Protein AF-A0A7S2QAN6-F1 (afdb_monomer_lite)

Organism: NCBI:txid1333877

pLDDT: mean 76.42, std 1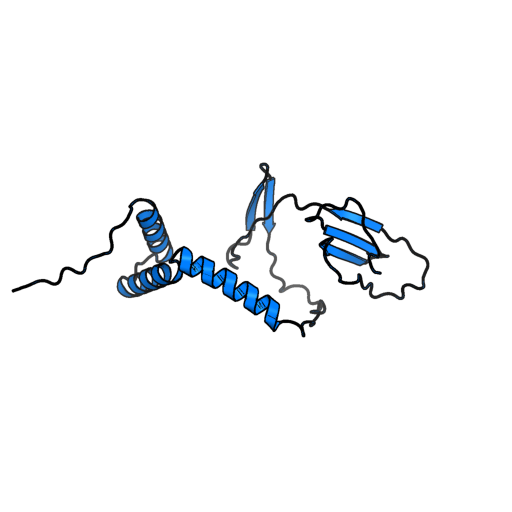9.16, range [32.78, 95.12]

Secondary structure (DSSP, 8-state):
------SS--TT-EEEEEETTEEEEEETT-------SS-TTS---EEEEEE-----------TT--EEEEEETTTEEEEEE---TTS-----------S--HHHHHHHHHHHHHHHHHTTHHHHHHHHHHHHHHH--SSHHHHHHHHHHHHHTS------------

Foldseek 3Di:
DFDPDDDPADQQKWKWKDWDPDIDIDGPPDRDDDDDPDDPPDDTDIDIDIGHDQFDFDDDDDPVDQKDWTDTPPRDIDIDGDDPPPPDDDDDDPPDDDPPPPPVVVVVVVVVVCVCVVVVVVVLVVVLVVVCVVVVDPDSVVVSVVVVVVPVPDDDDDPDDDDDDD

Structure (mmCIF, N/CA/C/O backbone):
data_AF-A0A7S2QAN6-F1
#
_entry.id   AF-A0A7S2QAN6-F1
#
loop_
_atom_site.group_PDB
_atom_site.id
_atom_site.type_symbol
_atom_site.label_atom_id
_atom_site.label_alt_id
_atom_site.label_comp_id
_atom_site.label_asym_id
_atom_site.label_entity_id
_atom_site.label_seq_id
_atom_site.pdbx_PDB_ins_code
_atom_site.Cartn_x
_atom_site.Cartn_y
_atom_site.Cartn_z
_atom_site.occupancy
_atom_site.B_iso_or_equiv
_atom_site.auth_seq_id
_atom_site.auth_comp_id
_atom_site.auth_asym_id
_atom_site.auth_atom_id
_atom_site.pdbx_PDB_model_num
ATOM 1 N N . VAL A 1 1 ? 17.108 3.831 -22.037 1.00 85.69 1 VAL A N 1
ATOM 2 C CA . VAL A 1 1 ? 16.748 2.484 -22.549 1.00 85.69 1 VAL A CA 1
ATOM 3 C C . VAL A 1 1 ? 15.232 2.339 -22.541 1.00 85.69 1 VAL A C 1
ATOM 5 O O . VAL A 1 1 ? 14.619 2.693 -21.542 1.00 85.69 1 VAL A O 1
ATOM 8 N N . SER A 1 2 ? 14.624 1.855 -23.626 1.00 88.31 2 SER A N 1
ATOM 9 C CA . SER A 1 2 ? 13.165 1.682 -23.750 1.00 88.31 2 SER A CA 1
ATOM 10 C C . SER A 1 2 ? 12.836 0.263 -24.209 1.00 88.31 2 SER A C 1
ATOM 12 O O . SER A 1 2 ? 13.603 -0.322 -24.971 1.00 88.31 2 SER A O 1
ATOM 14 N N . ILE A 1 3 ? 11.700 -0.283 -23.768 1.00 87.06 3 ILE A N 1
ATOM 15 C CA . ILE A 1 3 ? 11.196 -1.575 -24.251 1.00 87.06 3 ILE A CA 1
ATOM 16 C C . ILE A 1 3 ? 10.426 -1.309 -25.544 1.00 87.06 3 ILE A C 1
ATOM 18 O O . ILE A 1 3 ? 9.412 -0.620 -25.526 1.00 87.06 3 ILE A O 1
ATOM 22 N N . LEU A 1 4 ? 10.929 -1.825 -26.666 1.00 88.31 4 LEU A N 1
ATOM 23 C CA . LEU A 1 4 ? 10.304 -1.633 -27.982 1.00 88.31 4 LEU A CA 1
ATOM 24 C C . LEU A 1 4 ? 9.239 -2.693 -28.293 1.00 88.31 4 LEU A C 1
ATOM 26 O O . LEU A 1 4 ? 8.375 -2.475 -29.134 1.00 88.31 4 LEU A O 1
ATOM 30 N N . GLY A 1 5 ? 9.288 -3.834 -27.609 1.00 86.25 5 GLY A N 1
ATOM 31 C CA . GLY A 1 5 ? 8.321 -4.910 -27.754 1.00 86.25 5 GLY A CA 1
ATOM 32 C C . GLY A 1 5 ? 8.517 -5.975 -26.685 1.00 86.25 5 GLY A C 1
ATOM 33 O O . GLY A 1 5 ? 9.625 -6.180 -26.189 1.00 86.25 5 GLY A O 1
ATOM 34 N N . ALA A 1 6 ? 7.430 -6.648 -26.330 1.00 86.50 6 ALA A N 1
ATOM 35 C CA . ALA A 1 6 ? 7.429 -7.754 -25.390 1.00 86.50 6 ALA A CA 1
ATOM 36 C C . ALA A 1 6 ? 6.395 -8.791 -25.829 1.00 86.50 6 ALA A C 1
ATOM 38 O O . ALA A 1 6 ? 5.280 -8.444 -26.213 1.00 86.50 6 ALA A O 1
ATOM 39 N N . LYS A 1 7 ? 6.760 -10.071 -25.764 1.00 91.38 7 LYS A N 1
ATOM 40 C CA . LYS A 1 7 ? 5.868 -11.191 -26.068 1.00 91.38 7 LYS A CA 1
ATOM 41 C C . LYS A 1 7 ? 5.882 -12.153 -24.888 1.00 91.38 7 LYS A C 1
ATOM 43 O O . LYS A 1 7 ? 6.952 -12.573 -24.465 1.00 91.38 7 LYS A O 1
ATOM 48 N N . GLY A 1 8 ? 4.701 -12.492 -24.371 1.00 88.12 8 GLY A N 1
ATOM 49 C CA . GLY A 1 8 ? 4.553 -13.449 -23.269 1.00 88.12 8 GLY A CA 1
ATOM 50 C C . GLY A 1 8 ? 4.921 -12.919 -21.878 1.00 88.12 8 GLY A C 1
ATOM 51 O O . GLY A 1 8 ? 5.043 -13.721 -20.958 1.00 88.12 8 GLY A O 1
ATOM 52 N N . LEU A 1 9 ? 5.094 -11.601 -21.698 1.00 85.56 9 LEU A N 1
ATOM 53 C CA . LEU A 1 9 ? 5.240 -11.028 -20.356 1.00 85.56 9 LEU A CA 1
ATOM 54 C C . LEU A 1 9 ? 3.901 -11.087 -19.603 1.00 85.56 9 LEU A C 1
ATOM 56 O O . LEU A 1 9 ? 2.886 -10.672 -20.169 1.00 85.56 9 LEU A O 1
ATOM 60 N N . PRO A 1 10 ? 3.884 -11.529 -18.333 1.00 86.88 10 PRO A N 1
ATOM 61 C CA . PRO A 1 10 ? 2.695 -11.424 -17.494 1.00 86.88 10 PRO A CA 1
ATOM 62 C C . PRO A 1 10 ? 2.258 -9.962 -17.335 1.00 86.88 10 PRO A C 1
ATOM 64 O O . PRO A 1 10 ? 3.098 -9.069 -17.162 1.00 86.88 10 PRO A O 1
ATOM 67 N N . SER A 1 11 ? 0.948 -9.711 -17.368 1.00 79.19 11 SER A N 1
ATOM 68 C CA . SER A 1 11 ? 0.362 -8.361 -17.321 1.00 79.19 11 SER A CA 1
ATOM 69 C C . SER A 1 11 ? 0.594 -7.619 -15.999 1.00 79.19 11 SER A C 1
ATOM 71 O O . SER A 1 11 ? 0.488 -6.398 -15.954 1.00 79.19 11 SER A O 1
ATOM 73 N N . ASP A 1 12 ? 0.909 -8.340 -14.926 1.00 84.94 12 ASP A N 1
ATOM 74 C CA . ASP A 1 12 ? 1.173 -7.827 -13.578 1.00 84.94 12 ASP A CA 1
ATOM 75 C C . ASP A 1 12 ? 2.656 -7.927 -13.172 1.00 84.94 12 ASP A C 1
ATOM 77 O O . ASP A 1 12 ? 3.011 -7.705 -12.011 1.00 84.94 12 ASP A O 1
ATOM 81 N N . SER A 1 13 ? 3.535 -8.244 -14.127 1.00 90.44 13 SER A N 1
ATOM 82 C CA . SER A 1 13 ? 4.969 -8.352 -13.872 1.00 90.44 13 SER A CA 1
ATOM 83 C C . SER A 1 13 ? 5.653 -6.988 -13.748 1.00 90.44 13 SER A C 1
ATOM 85 O O . SER A 1 13 ? 5.215 -5.962 -14.275 1.00 90.44 13 SER A O 1
ATOM 87 N N . TYR A 1 14 ? 6.786 -6.986 -13.059 1.00 93.62 14 TYR A N 1
ATOM 88 C CA . TYR A 1 14 ? 7.734 -5.888 -13.029 1.00 93.62 14 TYR A CA 1
ATOM 89 C C . TYR A 1 14 ? 8.948 -6.248 -13.881 1.00 93.62 14 TYR A C 1
ATOM 91 O O . TYR A 1 14 ? 9.425 -7.378 -13.862 1.00 93.62 14 TYR A O 1
ATOM 99 N N . VAL A 1 15 ? 9.480 -5.273 -14.604 1.00 93.62 15 VAL A N 1
ATOM 100 C CA . VAL A 1 15 ? 10.754 -5.383 -15.304 1.00 93.62 15 VAL A CA 1
ATOM 101 C C . VAL A 1 15 ? 11.804 -4.641 -14.487 1.00 93.62 15 VAL A C 1
ATOM 103 O O . VAL A 1 15 ? 11.673 -3.446 -14.216 1.00 93.62 15 VAL A O 1
ATOM 106 N N . SER A 1 16 ? 12.843 -5.366 -14.091 1.00 95.12 16 SER A N 1
ATOM 107 C CA . SER A 1 16 ? 14.040 -4.842 -13.440 1.00 95.12 16 SER A CA 1
ATOM 108 C C . SER A 1 16 ? 15.155 -4.793 -14.478 1.00 95.12 16 SER A C 1
ATOM 110 O O . SER A 1 16 ? 15.640 -5.835 -14.916 1.00 95.12 16 SER A O 1
ATOM 112 N N . LEU A 1 17 ? 15.548 -3.588 -14.896 1.00 94.00 17 LEU A N 1
ATOM 113 C CA . LEU A 1 17 ? 16.736 -3.389 -15.723 1.00 94.00 17 LEU A CA 1
ATOM 114 C C . LEU A 1 17 ? 17.878 -2.859 -14.866 1.00 94.00 17 LEU A C 1
ATOM 116 O O . LEU A 1 17 ? 17.716 -1.870 -14.150 1.00 94.00 17 LEU A O 1
ATOM 120 N N . ALA A 1 18 ? 19.041 -3.491 -14.982 1.00 92.19 18 ALA A N 1
ATOM 121 C CA . ALA A 1 18 ? 20.276 -3.023 -14.380 1.00 92.19 18 ALA A CA 1
ATOM 122 C C . ALA A 1 18 ? 21.334 -2.754 -15.453 1.00 92.19 18 ALA A C 1
ATOM 124 O O . ALA A 1 18 ? 21.568 -3.591 -16.326 1.00 92.19 18 ALA A O 1
ATOM 125 N N . ALA A 1 19 ? 21.970 -1.592 -15.360 1.00 88.81 19 ALA A N 1
ATOM 126 C CA . ALA A 1 19 ? 23.121 -1.199 -16.159 1.00 88.81 19 ALA A CA 1
ATOM 127 C C . ALA A 1 19 ? 24.173 -0.621 -15.206 1.00 88.81 19 ALA A C 1
ATOM 129 O O . ALA A 1 19 ? 23.863 0.267 -14.407 1.00 88.81 19 ALA A O 1
ATOM 130 N N . HIS A 1 20 ? 25.406 -1.125 -15.275 1.00 83.25 20 HIS A N 1
ATOM 131 C CA . HIS A 1 20 ? 26.474 -0.776 -14.328 1.00 83.25 20 HIS A CA 1
ATOM 132 C C . HIS A 1 20 ? 26.039 -1.011 -12.862 1.00 83.25 20 HIS A C 1
ATOM 134 O O . HIS A 1 20 ? 25.613 -2.111 -12.515 1.00 83.25 20 HIS A O 1
ATOM 140 N N . SER A 1 21 ? 26.134 0.009 -12.002 1.00 81.75 21 SER A N 1
ATOM 141 C CA . SER A 1 21 ? 25.723 -0.025 -10.591 1.00 81.75 21 SER A CA 1
ATOM 142 C C . SER A 1 21 ? 24.260 0.369 -10.357 1.00 81.75 21 SER A C 1
ATOM 144 O O . SER A 1 21 ? 23.789 0.340 -9.221 1.00 81.75 21 SER A O 1
ATOM 146 N N . GLN A 1 22 ? 23.524 0.743 -11.408 1.00 87.81 22 GLN A N 1
ATOM 147 C CA . GLN A 1 22 ? 22.162 1.253 -11.291 1.00 87.81 22 GLN A CA 1
ATOM 148 C C . GLN A 1 22 ? 21.137 0.187 -11.677 1.00 87.81 22 GLN A C 1
ATOM 150 O O . GLN A 1 22 ? 21.238 -0.446 -12.727 1.00 87.81 22 GLN A O 1
ATOM 155 N N . ARG A 1 23 ? 20.106 0.025 -10.840 1.00 91.62 23 ARG A N 1
ATOM 156 C CA . ARG A 1 23 ? 18.945 -0.836 -11.091 1.00 91.62 23 ARG A CA 1
ATOM 157 C C . ARG A 1 23 ? 17.671 -0.004 -11.044 1.00 91.62 23 ARG A C 1
ATOM 159 O O . ARG A 1 23 ? 17.442 0.732 -10.092 1.00 91.62 23 ARG A O 1
ATOM 166 N N . ILE A 1 24 ? 16.823 -0.171 -12.050 1.00 93.12 24 ILE A N 1
ATOM 167 C CA . ILE A 1 24 ? 15.526 0.492 -12.157 1.00 93.12 24 ILE A CA 1
ATOM 168 C C . ILE A 1 24 ? 14.458 -0.586 -12.326 1.00 93.12 24 ILE A C 1
ATOM 170 O O . ILE A 1 24 ? 14.527 -1.393 -13.253 1.00 93.12 24 ILE A O 1
ATOM 174 N N . ILE A 1 25 ? 13.456 -0.577 -11.445 1.00 94.19 25 ILE A N 1
ATOM 175 C CA . ILE A 1 25 ? 12.319 -1.504 -11.480 1.00 94.19 25 ILE A CA 1
ATOM 176 C C . ILE A 1 25 ? 11.055 -0.729 -11.854 1.00 94.19 25 ILE A C 1
ATOM 178 O O . ILE A 1 25 ? 10.754 0.312 -11.266 1.00 94.19 25 ILE A O 1
ATOM 182 N N . ARG A 1 26 ? 10.302 -1.222 -12.840 1.00 91.38 26 ARG A N 1
ATOM 183 C CA . ARG A 1 26 ? 9.014 -0.651 -13.269 1.00 91.38 26 ARG A CA 1
ATOM 184 C C . ARG A 1 26 ? 8.014 -1.758 -13.559 1.00 91.38 26 ARG A C 1
ATOM 186 O O . ARG A 1 26 ? 8.412 -2.887 -13.797 1.00 91.38 26 ARG A O 1
ATOM 193 N N . ARG A 1 27 ? 6.720 -1.437 -13.577 1.00 90.62 27 ARG A N 1
ATOM 194 C CA . ARG A 1 27 ? 5.719 -2.362 -14.125 1.00 90.62 27 ARG A CA 1
ATOM 195 C C . ARG A 1 27 ? 5.970 -2.596 -15.616 1.00 90.62 27 ARG A C 1
ATOM 197 O O . ARG A 1 27 ? 6.412 -1.676 -16.307 1.00 90.62 27 ARG A O 1
ATOM 204 N N . SER A 1 28 ? 5.682 -3.802 -16.096 1.00 86.19 28 SER A N 1
ATOM 205 C CA . SER A 1 28 ? 5.849 -4.197 -17.501 1.00 86.19 28 SER A CA 1
ATOM 206 C C . SER A 1 28 ? 4.979 -3.382 -18.463 1.00 86.19 28 SER A C 1
ATOM 208 O O . SER A 1 28 ? 5.391 -3.123 -19.588 1.00 86.19 28 SER A O 1
ATOM 210 N N . ASP A 1 29 ? 3.828 -2.899 -17.993 1.00 85.00 29 ASP A N 1
ATOM 211 C CA . ASP A 1 29 ? 2.911 -2.006 -18.712 1.00 85.00 29 ASP A CA 1
ATOM 212 C C . ASP A 1 29 ? 3.315 -0.518 -18.656 1.00 85.00 29 ASP A C 1
ATOM 214 O O . ASP A 1 29 ? 2.589 0.366 -19.121 1.00 85.00 29 ASP A O 1
ATOM 218 N N . SER A 1 30 ? 4.481 -0.202 -18.083 1.00 82.25 30 SER A N 1
ATOM 219 C CA . SER A 1 30 ? 4.972 1.168 -18.025 1.00 82.25 30 SER A CA 1
ATOM 220 C C . SER A 1 30 ? 5.579 1.590 -19.363 1.00 82.25 30 SER A C 1
ATOM 222 O O . SER A 1 30 ? 6.678 1.178 -19.713 1.00 82.25 30 SER A O 1
ATOM 224 N N . ASN A 1 31 ? 4.945 2.545 -20.046 1.00 82.50 31 ASN A N 1
ATOM 225 C CA . ASN A 1 31 ? 5.525 3.214 -21.224 1.00 82.50 31 ASN A CA 1
ATOM 226 C C . ASN A 1 31 ? 6.670 4.195 -20.878 1.00 82.50 31 ASN A C 1
ATOM 228 O O . ASN A 1 31 ? 6.997 5.079 -21.669 1.00 82.50 31 ASN A O 1
ATOM 232 N N . LYS A 1 32 ? 7.254 4.112 -19.675 1.00 87.25 32 LYS A N 1
ATOM 233 C CA . LYS A 1 32 ? 8.310 5.030 -19.233 1.00 87.25 32 LYS A CA 1
ATOM 234 C C . LYS A 1 32 ? 9.693 4.473 -19.585 1.00 87.25 32 LYS A C 1
ATOM 236 O O . LYS A 1 32 ? 9.970 3.322 -19.247 1.00 87.25 32 LYS A O 1
ATOM 241 N N . PRO A 1 33 ? 10.599 5.289 -20.153 1.00 87.50 33 PRO A N 1
ATOM 242 C CA . PRO A 1 33 ? 11.974 4.865 -20.363 1.00 87.50 33 PRO A CA 1
ATOM 243 C C . PRO A 1 33 ? 12.711 4.598 -19.040 1.00 87.50 33 PRO A C 1
ATOM 245 O O . PRO A 1 33 ? 12.409 5.156 -17.974 1.00 87.50 33 PRO A O 1
ATOM 248 N N . PHE A 1 34 ? 13.732 3.756 -19.134 1.00 89.50 34 PHE A N 1
ATOM 249 C CA . PHE A 1 34 ? 14.744 3.517 -18.115 1.00 89.50 34 PHE A CA 1
ATOM 250 C C . PHE A 1 34 ? 15.901 4.489 -18.367 1.00 89.50 34 PHE A C 1
ATOM 252 O O . PHE A 1 34 ? 16.616 4.362 -19.368 1.00 89.50 34 PHE A O 1
ATOM 259 N N . HIS A 1 35 ? 16.043 5.487 -17.497 1.00 89.06 35 HIS A N 1
ATOM 260 C CA . HIS A 1 35 ? 17.092 6.503 -17.577 1.00 89.06 35 HIS A CA 1
ATOM 261 C C . HIS A 1 35 ? 18.197 6.138 -16.593 1.00 89.06 35 HIS A C 1
ATOM 263 O O . HIS A 1 35 ? 17.981 6.196 -15.388 1.00 89.06 35 HIS A O 1
ATOM 269 N N . PHE A 1 36 ? 19.350 5.737 -17.116 1.00 85.12 36 PHE A N 1
ATOM 270 C CA . PHE A 1 36 ? 20.555 5.525 -16.325 1.00 85.12 36 PHE A CA 1
ATOM 271 C C . PHE A 1 36 ? 21.373 6.818 -16.387 1.00 85.12 36 PHE A C 1
ATOM 273 O O . PHE A 1 36 ? 21.477 7.413 -17.457 1.00 85.12 36 PHE A O 1
ATOM 280 N N . GLY A 1 37 ? 21.883 7.287 -15.248 1.00 74.00 37 GLY A N 1
ATOM 281 C CA . GLY A 1 37 ? 22.530 8.603 -15.120 1.00 74.00 37 GLY A CA 1
ATOM 282 C C . GLY A 1 37 ? 23.897 8.720 -15.809 1.00 74.00 37 GLY A C 1
ATOM 283 O O . GLY A 1 37 ? 24.485 9.795 -15.822 1.00 74.00 37 GLY A O 1
ATOM 284 N N . SER A 1 38 ? 24.414 7.625 -16.368 1.00 62.50 38 SER A N 1
ATOM 285 C CA . SER A 1 38 ? 25.673 7.557 -17.121 1.00 62.50 38 SER A CA 1
ATOM 286 C C . SER A 1 38 ? 25.400 7.561 -18.628 1.00 62.50 38 SER A C 1
ATOM 288 O O . SER A 1 38 ? 24.374 7.049 -19.085 1.00 62.50 38 SER A O 1
ATOM 290 N N . SER A 1 39 ? 26.324 8.113 -19.420 1.00 57.19 39 SER A N 1
ATOM 291 C CA . SER A 1 39 ? 26.225 8.093 -20.880 1.00 57.19 39 SER A CA 1
ATOM 292 C C . SER A 1 39 ? 26.144 6.644 -21.378 1.00 57.19 39 SER A C 1
ATOM 294 O O . SER A 1 39 ? 26.998 5.809 -21.101 1.00 57.19 39 SER A O 1
ATOM 296 N N . VAL A 1 40 ? 25.105 6.330 -22.153 1.00 58.16 40 VAL A N 1
ATOM 297 C CA . VAL A 1 40 ? 24.841 4.992 -22.731 1.00 58.16 40 VAL A CA 1
ATOM 298 C C . VAL A 1 40 ? 25.870 4.623 -23.826 1.00 58.16 40 VAL A C 1
ATOM 300 O O . VAL A 1 40 ? 25.661 3.707 -24.612 1.00 58.16 40 VAL A O 1
ATOM 303 N N . HIS A 1 41 ? 26.973 5.368 -23.918 1.00 61.66 41 HIS A N 1
ATOM 304 C CA . HIS A 1 41 ? 27.982 5.263 -24.969 1.00 61.66 41 HIS A CA 1
ATOM 305 C C . HIS A 1 41 ? 29.172 4.381 -24.587 1.00 61.66 41 HIS A C 1
ATOM 307 O O . HIS A 1 41 ? 29.963 4.042 -25.464 1.00 61.66 41 HIS A O 1
ATOM 313 N N . GLU A 1 42 ? 29.291 3.973 -23.323 1.00 68.81 42 GLU A N 1
ATOM 314 C CA . GLU A 1 42 ? 30.291 2.987 -22.922 1.00 68.81 42 GLU A CA 1
ATOM 315 C C . GLU A 1 42 ? 29.741 1.558 -23.078 1.00 68.81 42 GLU A C 1
ATOM 317 O O . GLU A 1 42 ? 28.606 1.281 -22.669 1.00 68.81 42 GLU A O 1
ATOM 322 N N . PRO A 1 43 ? 30.510 0.631 -23.681 1.00 74.56 43 PRO A N 1
ATOM 323 C CA . PRO A 1 43 ? 30.115 -0.767 -23.757 1.00 74.56 43 PRO A CA 1
ATOM 324 C C . PRO A 1 43 ? 30.022 -1.354 -22.344 1.00 74.56 43 PRO A C 1
ATOM 326 O O . PRO A 1 43 ? 30.988 -1.343 -21.585 1.00 74.56 43 PRO A O 1
ATOM 329 N N . GLY A 1 44 ? 28.855 -1.896 -22.002 1.00 80.06 44 GLY A N 1
ATOM 330 C CA . GLY A 1 44 ? 28.576 -2.436 -20.675 1.00 80.06 44 GLY A CA 1
ATOM 331 C C . GLY A 1 44 ? 27.548 -3.564 -20.702 1.00 80.06 44 GLY A C 1
ATOM 332 O O . GLY A 1 44 ? 26.938 -3.864 -21.730 1.00 80.06 44 GLY A O 1
ATOM 333 N N . VAL A 1 45 ? 27.357 -4.207 -19.550 1.00 85.50 45 VAL A N 1
ATOM 334 C CA . VAL A 1 45 ? 26.369 -5.279 -19.384 1.00 85.50 45 VAL A CA 1
ATOM 335 C C . VAL A 1 45 ? 25.017 -4.679 -19.016 1.00 85.50 45 VAL A C 1
ATOM 337 O O . VAL A 1 45 ? 24.893 -3.950 -18.031 1.00 85.50 45 VAL A O 1
ATOM 340 N N . LEU A 1 46 ? 23.992 -5.040 -19.788 1.00 89.94 46 LEU A N 1
ATOM 341 C CA . LEU A 1 46 ? 22.596 -4.759 -19.478 1.00 89.94 46 LEU A CA 1
ATOM 342 C C . LEU A 1 46 ? 21.929 -6.048 -18.989 1.00 89.94 46 LEU A C 1
ATOM 344 O O . LEU A 1 46 ? 21.777 -7.001 -19.751 1.00 89.94 46 LEU A O 1
ATOM 348 N N . LYS A 1 47 ? 21.517 -6.082 -17.720 1.00 94.25 47 LYS A N 1
ATOM 349 C CA . LYS A 1 47 ? 20.757 -7.198 -17.144 1.00 94.25 47 LYS A CA 1
ATOM 350 C C . LYS A 1 47 ? 19.272 -6.852 -17.138 1.00 94.25 47 LYS A C 1
ATOM 352 O O . LYS A 1 47 ? 18.893 -5.800 -16.630 1.00 94.25 47 LYS A O 1
ATOM 357 N N . LEU A 1 48 ? 18.438 -7.750 -17.656 1.00 94.12 48 LEU A N 1
ATOM 358 C CA . LEU A 1 48 ? 16.980 -7.656 -17.592 1.00 94.12 48 LEU A CA 1
ATOM 359 C C . LEU A 1 48 ? 16.431 -8.837 -16.791 1.00 94.12 48 LEU A C 1
ATOM 361 O O . LEU A 1 48 ? 16.731 -9.989 -17.091 1.00 94.12 48 LEU A O 1
ATOM 365 N N . GLU A 1 49 ? 15.619 -8.543 -15.782 1.00 95.00 49 GLU A N 1
ATOM 366 C CA . GLU A 1 49 ? 14.889 -9.521 -14.976 1.00 95.00 49 GLU A CA 1
ATOM 367 C C . GLU A 1 49 ? 13.388 -9.223 -15.057 1.00 95.00 49 GLU A C 1
ATOM 369 O O . GLU A 1 49 ? 12.970 -8.063 -15.004 1.00 95.00 49 GLU A O 1
ATOM 374 N N . VAL A 1 50 ? 12.580 -10.277 -15.159 1.00 92.81 50 VAL A N 1
ATOM 375 C CA . VAL A 1 50 ? 11.120 -10.201 -15.051 1.00 92.81 50 VAL A CA 1
ATOM 376 C C . VAL A 1 50 ? 10.741 -10.737 -13.680 1.00 92.81 50 VAL A C 1
ATOM 378 O O . VAL A 1 50 ? 11.090 -11.861 -13.330 1.00 92.81 50 VAL A O 1
ATOM 381 N N . LEU A 1 51 ? 10.059 -9.915 -12.894 1.00 93.12 51 LEU A N 1
ATOM 382 C CA . LEU A 1 51 ? 9.671 -10.198 -11.519 1.00 93.12 51 LEU A CA 1
ATOM 383 C C . LEU A 1 51 ? 8.146 -10.289 -11.438 1.00 93.12 51 LEU A C 1
ATOM 385 O O . LEU A 1 51 ? 7.445 -9.500 -12.067 1.00 93.12 51 LEU A O 1
ATOM 389 N N . ALA A 1 52 ? 7.630 -11.216 -10.640 1.00 89.88 52 ALA A N 1
ATOM 390 C CA . ALA A 1 52 ? 6.205 -11.316 -10.336 1.00 89.88 52 ALA A CA 1
ATOM 391 C C . ALA A 1 52 ? 5.932 -10.792 -8.921 1.00 89.88 52 ALA A C 1
ATOM 393 O O . ALA A 1 52 ? 6.771 -10.932 -8.028 1.00 89.88 52 ALA A O 1
ATOM 394 N N . SER A 1 53 ? 4.758 -10.196 -8.702 1.00 86.44 53 SER A N 1
ATOM 395 C CA . SER A 1 53 ? 4.314 -9.881 -7.345 1.00 86.44 53 SER A CA 1
ATOM 396 C C . SER A 1 53 ? 3.850 -11.166 -6.662 1.00 86.44 53 SER A C 1
ATOM 398 O O . SER A 1 53 ? 2.900 -11.796 -7.111 1.00 86.44 53 SER A O 1
ATOM 400 N N . LEU A 1 54 ? 4.526 -11.560 -5.581 1.00 86.25 54 LEU A N 1
ATOM 401 C CA . LEU A 1 54 ? 4.142 -12.736 -4.788 1.00 86.25 54 LEU A CA 1
ATOM 402 C C . LEU A 1 54 ? 3.175 -12.382 -3.644 1.00 86.25 54 LEU A C 1
ATOM 404 O O . LEU A 1 54 ? 2.534 -13.260 -3.076 1.00 86.25 54 LEU A O 1
ATOM 408 N N . GLY A 1 55 ? 3.059 -11.096 -3.297 1.00 85.06 55 GLY A N 1
ATOM 409 C CA . GLY A 1 55 ? 2.210 -10.630 -2.207 1.00 85.06 55 GLY A CA 1
ATOM 410 C C . GLY A 1 55 ? 2.267 -9.119 -1.991 1.00 85.06 55 GLY A C 1
ATOM 411 O O . GLY A 1 55 ? 3.232 -8.454 -2.366 1.00 85.06 55 GLY A O 1
ATOM 412 N N . CYS A 1 56 ? 1.227 -8.577 -1.352 1.00 86.94 56 CYS A N 1
ATOM 413 C CA . CYS A 1 56 ? 1.156 -7.181 -0.927 1.00 86.94 56 CYS A CA 1
ATOM 414 C C . CYS A 1 56 ? 0.506 -7.098 0.456 1.00 86.94 56 CYS A C 1
ATOM 416 O O . CYS A 1 56 ? -0.542 -7.695 0.686 1.00 86.94 56 CYS A O 1
ATOM 418 N N . ALA A 1 57 ? 1.112 -6.327 1.354 1.00 90.12 57 ALA A N 1
ATOM 419 C CA . ALA A 1 57 ? 0.559 -6.000 2.658 1.00 90.12 57 ALA A CA 1
ATOM 420 C C . ALA A 1 57 ? 0.740 -4.503 2.925 1.00 90.12 57 ALA A C 1
ATOM 422 O O . ALA A 1 57 ? 1.638 -3.862 2.372 1.00 90.12 57 ALA A O 1
ATOM 423 N N . ARG A 1 58 ? -0.135 -3.932 3.754 1.00 90.25 58 ARG A N 1
ATOM 424 C CA . ARG A 1 58 ? -0.063 -2.533 4.187 1.00 90.25 58 ARG A CA 1
ATOM 425 C C . ARG A 1 58 ? -0.096 -2.487 5.702 1.00 90.25 58 ARG A C 1
ATOM 427 O O . ARG A 1 58 ? -0.857 -3.224 6.319 1.00 90.25 58 ARG A O 1
ATOM 434 N N . VAL A 1 59 ? 0.696 -1.592 6.276 1.00 88.06 59 VAL A N 1
ATOM 435 C CA . VAL A 1 59 ? 0.697 -1.313 7.709 1.00 88.06 59 VAL A CA 1
ATOM 436 C C . VAL A 1 59 ? 0.656 0.194 7.921 1.00 88.06 59 VAL A C 1
ATOM 438 O O . VAL A 1 59 ? 1.261 0.949 7.158 1.00 88.06 59 VAL A O 1
ATOM 441 N N . ILE A 1 60 ? -0.096 0.634 8.927 1.00 84.94 60 ILE A N 1
ATOM 442 C CA . ILE A 1 60 ? -0.067 2.027 9.371 1.00 84.94 60 ILE A CA 1
ATOM 443 C C . ILE A 1 60 ? 1.117 2.155 10.322 1.00 84.94 60 ILE A C 1
ATOM 445 O O . ILE A 1 60 ? 1.133 1.528 11.377 1.00 84.94 60 ILE A O 1
ATOM 449 N N . TRP A 1 61 ? 2.107 2.951 9.934 1.00 81.31 61 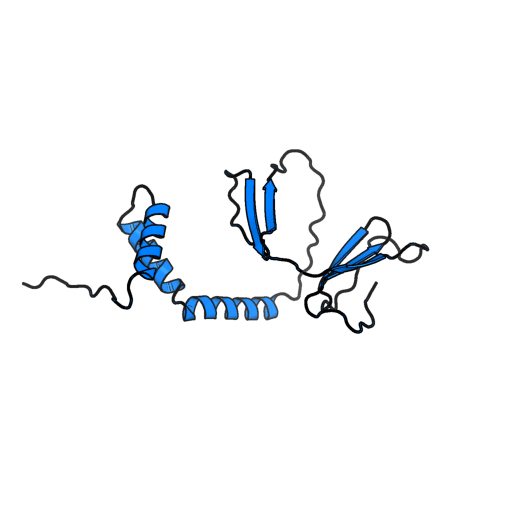TRP A N 1
ATOM 450 C CA . TRP A 1 61 ? 3.305 3.171 10.734 1.00 81.31 61 TRP A CA 1
ATOM 451 C C . TRP A 1 61 ? 3.051 4.143 11.902 1.00 81.31 61 TRP A C 1
ATOM 453 O O . TRP A 1 61 ? 2.418 5.186 11.728 1.00 81.31 61 TRP A O 1
ATOM 463 N N . ARG A 1 62 ? 3.592 3.817 13.082 1.00 78.81 62 ARG A N 1
ATOM 464 C CA . ARG A 1 62 ? 3.656 4.641 14.298 1.00 78.81 62 ARG A CA 1
ATOM 465 C C . ARG A 1 62 ? 5.099 4.746 14.815 1.00 78.81 62 ARG A C 1
ATOM 467 O O . ARG A 1 62 ? 5.773 3.748 15.035 1.00 78.81 62 ARG A O 1
ATOM 474 N N . GLN A 1 63 ? 5.582 5.954 15.096 1.00 70.56 63 GLN A N 1
ATOM 475 C CA . GLN A 1 63 ? 6.971 6.159 15.548 1.00 70.56 63 GLN A CA 1
ATOM 476 C C . GLN A 1 63 ? 7.331 5.425 16.859 1.00 70.56 63 GLN A C 1
ATOM 478 O O . GLN A 1 63 ? 8.489 5.086 17.057 1.00 70.56 63 GLN A O 1
ATOM 483 N N . ALA A 1 64 ? 6.355 5.136 17.729 1.00 68.25 64 ALA A N 1
ATOM 484 C CA . ALA A 1 64 ? 6.582 4.425 18.994 1.00 68.25 64 ALA A CA 1
ATOM 485 C C . ALA A 1 64 ? 6.850 2.913 18.830 1.00 68.25 64 ALA A C 1
ATOM 487 O O . ALA A 1 64 ? 7.382 2.276 19.736 1.00 68.25 64 ALA A O 1
ATOM 488 N N . GLU A 1 65 ? 6.483 2.331 17.689 1.00 72.44 65 GLU A N 1
ATOM 489 C CA . GLU A 1 65 ? 6.673 0.912 17.395 1.00 72.44 65 GLU A CA 1
ATOM 490 C C . GLU A 1 65 ? 7.869 0.756 16.446 1.00 72.44 65 GLU A C 1
ATOM 492 O O . GLU A 1 65 ? 7.836 1.196 15.296 1.00 72.44 65 GLU A O 1
ATOM 497 N N . GLY A 1 66 ? 8.949 0.137 16.934 1.00 79.62 66 GLY A N 1
ATOM 498 C CA . GLY A 1 66 ? 10.191 -0.054 16.171 1.00 79.62 66 GLY A CA 1
ATOM 499 C C . GLY A 1 66 ? 10.194 -1.273 15.242 1.00 79.62 66 GLY A C 1
ATOM 500 O O . GLY A 1 66 ? 11.142 -1.451 14.476 1.00 79.62 66 GLY A O 1
ATOM 501 N N . LYS A 1 67 ? 9.166 -2.132 15.315 1.00 89.44 67 LYS A N 1
ATOM 502 C CA . LYS A 1 67 ? 9.047 -3.360 14.515 1.00 89.44 67 LYS A CA 1
ATOM 503 C C . LYS A 1 67 ? 7.614 -3.590 14.043 1.00 89.44 67 LYS A C 1
ATOM 505 O O . LYS A 1 67 ? 6.687 -3.452 14.830 1.00 89.44 67 LYS A O 1
ATOM 510 N N . TYR A 1 68 ? 7.463 -4.018 12.791 1.00 91.31 68 TYR A N 1
ATOM 511 C CA . TYR A 1 68 ? 6.178 -4.347 12.168 1.00 91.31 68 TYR A CA 1
ATOM 512 C C . TYR A 1 68 ? 6.254 -5.685 11.469 1.00 91.31 68 TYR A C 1
ATOM 514 O O . TYR A 1 68 ? 7.066 -5.856 10.567 1.00 91.31 68 TYR A O 1
ATOM 522 N N . THR A 1 69 ? 5.367 -6.601 11.825 1.00 91.75 69 THR A N 1
ATOM 523 C CA . THR A 1 69 ? 5.258 -7.899 11.165 1.00 91.75 69 THR A CA 1
ATOM 524 C C . THR A 1 69 ? 4.052 -7.887 10.231 1.00 91.75 69 THR A C 1
ATOM 526 O O . THR A 1 69 ? 2.924 -7.651 10.661 1.00 91.75 69 THR A O 1
ATOM 529 N N . LEU A 1 70 ? 4.293 -8.102 8.937 1.00 93.25 70 LEU A N 1
ATOM 530 C CA . LEU A 1 70 ? 3.277 -8.141 7.891 1.00 93.25 70 LEU A CA 1
ATOM 531 C C . LEU A 1 70 ? 3.126 -9.562 7.361 1.00 93.25 70 LEU A C 1
ATOM 533 O O . LEU A 1 70 ? 4.097 -10.175 6.917 1.00 93.25 70 LEU A O 1
ATOM 537 N N . LYS A 1 71 ? 1.884 -10.043 7.332 1.00 92.88 71 LYS A N 1
ATOM 538 C CA . LYS A 1 71 ? 1.530 -11.313 6.699 1.00 92.88 71 LYS A CA 1
ATOM 539 C C . LYS A 1 71 ? 1.234 -11.105 5.219 1.00 92.88 71 LYS A C 1
ATOM 541 O O . LYS A 1 71 ? 0.530 -10.169 4.841 1.00 92.88 71 LYS A O 1
ATOM 546 N N . LEU A 1 72 ? 1.775 -11.989 4.397 1.00 92.31 72 LEU A N 1
ATOM 547 C CA . LEU A 1 72 ? 1.617 -12.042 2.950 1.00 92.31 72 LEU A CA 1
ATOM 548 C C . LEU A 1 72 ? 0.918 -13.367 2.567 1.00 92.31 72 LEU A C 1
ATOM 550 O O . LEU A 1 72 ? 0.798 -14.266 3.401 1.00 92.31 72 LEU A O 1
ATOM 554 N N . PRO A 1 73 ? 0.420 -13.511 1.325 1.00 88.00 73 PRO A N 1
ATOM 555 C CA . PRO A 1 73 ? -0.164 -14.768 0.855 1.00 88.00 73 PRO A CA 1
ATOM 556 C C . PRO A 1 73 ? 0.793 -15.961 0.998 1.00 88.00 73 PRO A C 1
ATOM 558 O O . PRO A 1 73 ? 2.006 -15.791 0.961 1.00 88.00 73 PRO A O 1
ATOM 561 N N . GLY A 1 74 ? 0.249 -17.175 1.116 1.00 87.12 74 GLY A N 1
ATOM 562 C CA . GLY A 1 74 ? 1.055 -18.403 1.108 1.00 87.12 74 GLY A CA 1
ATOM 563 C C . GLY A 1 74 ? 1.927 -18.612 2.350 1.00 87.12 74 GLY A C 1
ATOM 564 O O . GLY A 1 74 ? 3.043 -19.096 2.213 1.00 87.12 74 GLY A O 1
ATOM 565 N N . ASP A 1 75 ? 1.429 -18.232 3.532 1.00 89.06 75 ASP A N 1
ATOM 566 C CA . ASP A 1 75 ? 2.136 -18.359 4.823 1.00 89.06 75 ASP A CA 1
ATOM 567 C C . ASP A 1 75 ? 3.470 -17.586 4.889 1.00 89.06 75 ASP A C 1
ATOM 569 O O . ASP A 1 75 ? 4.363 -17.875 5.681 1.00 89.06 75 ASP A O 1
ATOM 573 N N . MET A 1 76 ? 3.618 -16.573 4.032 1.00 92.50 76 MET A N 1
ATOM 574 C CA . MET A 1 76 ? 4.772 -15.684 4.033 1.00 92.50 76 MET A CA 1
ATOM 575 C C . MET A 1 76 ? 4.613 -14.593 5.095 1.00 92.50 76 MET A C 1
ATOM 577 O O . MET A 1 76 ? 3.545 -13.996 5.249 1.00 92.50 76 MET A O 1
ATOM 581 N N . GLU A 1 77 ? 5.705 -14.254 5.772 1.00 94.62 77 GLU A N 1
ATOM 582 C CA . GLU A 1 77 ? 5.739 -13.188 6.769 1.00 94.62 77 GLU A CA 1
ATOM 583 C C . GLU A 1 77 ? 7.003 -12.337 6.606 1.00 94.62 77 GLU A C 1
ATOM 585 O O . GLU A 1 77 ? 8.094 -12.851 6.362 1.00 94.62 77 GLU A O 1
ATOM 590 N N . VAL A 1 78 ? 6.857 -11.016 6.726 1.00 93.00 78 VAL A N 1
ATOM 591 C CA . VAL A 1 78 ? 7.964 -10.055 6.653 1.00 93.00 78 VAL A CA 1
ATOM 592 C C . VAL A 1 78 ? 7.936 -9.167 7.885 1.00 93.00 78 VAL A C 1
ATOM 594 O O . VAL A 1 78 ? 6.946 -8.484 8.135 1.00 93.00 78 VAL A O 1
ATOM 597 N N . THR A 1 79 ? 9.043 -9.130 8.626 1.00 92.56 79 THR A N 1
ATOM 598 C CA . THR A 1 79 ? 9.220 -8.202 9.750 1.00 92.56 79 THR A CA 1
ATOM 599 C C . THR A 1 79 ? 10.114 -7.035 9.337 1.00 92.56 79 THR A C 1
ATOM 601 O O . THR A 1 79 ? 11.262 -7.230 8.945 1.00 92.56 79 THR A O 1
ATOM 604 N N . LEU A 1 80 ? 9.591 -5.816 9.441 1.00 89.69 80 LEU A N 1
ATOM 605 C CA . LEU A 1 80 ? 10.292 -4.563 9.182 1.00 89.69 80 LEU A CA 1
ATOM 606 C C . LEU A 1 80 ? 10.770 -3.961 10.502 1.00 89.69 80 LEU A C 1
ATOM 608 O O . LEU A 1 80 ? 9.988 -3.853 11.443 1.00 89.69 80 LEU A O 1
ATOM 612 N N . GLY A 1 81 ? 12.034 -3.546 10.562 1.00 87.69 81 GLY A N 1
ATOM 613 C CA . GLY A 1 81 ? 12.566 -2.704 11.633 1.00 87.69 81 GLY A CA 1
ATOM 614 C C . GLY A 1 81 ? 12.722 -1.272 11.137 1.00 87.69 81 GLY A C 1
ATOM 615 O O . GLY A 1 81 ? 13.167 -1.065 10.009 1.00 87.69 81 GLY A O 1
ATOM 616 N N . LEU A 1 82 ? 12.363 -0.292 11.960 1.00 80.00 82 LEU A N 1
ATOM 617 C CA . LEU A 1 82 ? 12.549 1.118 11.625 1.00 80.00 82 LEU A CA 1
ATOM 618 C C . LEU A 1 82 ? 13.715 1.683 12.422 1.00 80.00 82 LEU A C 1
ATOM 620 O O . LEU A 1 82 ? 13.725 1.615 13.648 1.00 80.00 82 LEU A O 1
ATOM 624 N N . ALA A 1 83 ? 14.705 2.208 11.705 1.00 71.81 83 ALA A N 1
ATOM 625 C CA . ALA A 1 83 ? 15.810 2.955 12.283 1.00 71.81 83 ALA A CA 1
ATOM 626 C C . ALA A 1 83 ? 15.540 4.451 12.096 1.00 71.81 83 ALA A C 1
ATOM 628 O O . ALA A 1 83 ? 15.178 4.880 10.997 1.00 71.81 83 ALA A O 1
ATOM 629 N N . ASP A 1 84 ? 15.724 5.242 13.153 1.00 62.50 84 ASP A N 1
ATOM 630 C CA . ASP A 1 84 ? 15.629 6.695 13.061 1.00 62.50 84 ASP A CA 1
ATOM 631 C C . ASP A 1 84 ? 16.725 7.227 12.133 1.00 62.50 84 ASP A C 1
ATOM 633 O O . ASP A 1 84 ? 17.921 7.077 12.387 1.00 62.50 84 ASP A O 1
ATOM 637 N N . ALA A 1 85 ? 16.321 7.897 11.055 1.00 53.94 85 ALA A N 1
ATOM 638 C CA . ALA A 1 85 ? 17.225 8.482 10.065 1.00 53.94 85 ALA A CA 1
ATOM 639 C C . ALA A 1 85 ? 17.998 9.722 10.578 1.00 53.94 85 ALA A C 1
ATOM 641 O O . ALA A 1 85 ? 18.569 10.468 9.786 1.00 53.94 85 ALA A O 1
ATOM 642 N N . LEU A 1 86 ? 18.041 9.966 11.894 1.00 47.25 86 LEU A N 1
ATOM 643 C CA . LEU A 1 86 ? 18.742 11.109 12.496 1.00 47.25 86 LEU A CA 1
ATOM 644 C C . LEU A 1 86 ? 20.264 10.924 12.617 1.00 47.25 86 LEU A C 1
ATOM 646 O O . LEU A 1 86 ? 20.949 11.816 13.109 1.00 47.25 86 LEU A O 1
ATOM 650 N N . ALA A 1 87 ? 20.823 9.820 12.122 1.00 46.81 87 ALA A N 1
ATOM 651 C CA . ALA A 1 87 ? 22.265 9.599 12.110 1.00 46.81 87 ALA A CA 1
ATOM 652 C C . ALA A 1 87 ? 22.739 9.031 10.768 1.00 46.81 87 ALA A C 1
ATOM 654 O O . ALA A 1 87 ? 23.176 7.890 10.699 1.00 46.81 87 ALA A O 1
ATOM 655 N N . THR A 1 88 ? 22.614 9.808 9.689 1.00 37.88 88 THR A N 1
ATOM 656 C CA . THR A 1 88 ? 23.616 9.942 8.604 1.00 37.88 88 THR A CA 1
ATOM 657 C C . THR A 1 88 ? 23.028 10.788 7.478 1.00 37.88 88 THR A C 1
ATOM 659 O O . THR A 1 88 ? 22.268 10.324 6.633 1.00 37.88 88 THR A O 1
ATOM 662 N N . GLY A 1 89 ? 23.388 12.071 7.465 1.00 44.72 89 GLY A N 1
ATOM 663 C CA . GLY A 1 89 ? 23.098 12.948 6.342 1.00 44.72 89 GLY A CA 1
ATOM 664 C C . GLY A 1 89 ? 23.838 12.482 5.091 1.00 44.72 89 GLY A C 1
ATOM 665 O O . GLY A 1 89 ? 25.052 12.610 5.001 1.00 44.72 89 GLY A O 1
ATOM 666 N N . THR A 1 90 ? 23.089 11.999 4.107 1.00 35.94 90 THR A N 1
ATOM 667 C CA . THR A 1 90 ? 23.390 12.221 2.689 1.00 35.94 90 THR A CA 1
ATOM 668 C C . THR A 1 90 ? 22.074 12.607 2.007 1.00 35.94 90 THR A C 1
ATOM 670 O O . THR A 1 90 ? 21.086 11.888 2.165 1.00 35.94 90 THR A O 1
ATOM 673 N N . PRO A 1 91 ? 21.994 13.759 1.315 1.00 39.81 91 PRO A N 1
ATOM 674 C CA . PRO A 1 91 ? 20.778 14.158 0.622 1.00 39.81 91 PRO A CA 1
ATOM 675 C C . PRO A 1 91 ? 20.572 13.234 -0.582 1.00 39.81 91 PRO A C 1
ATOM 677 O O . PRO A 1 91 ? 21.208 13.391 -1.620 1.00 39.81 91 PRO A O 1
ATOM 680 N N . GLY A 1 92 ? 19.699 12.241 -0.421 1.00 36.75 92 GLY A N 1
ATOM 681 C CA . GLY A 1 92 ? 19.128 11.491 -1.530 1.00 36.75 92 GLY A CA 1
ATOM 682 C C . GLY A 1 92 ? 18.150 12.390 -2.273 1.00 36.75 92 GLY A C 1
ATOM 683 O O . GLY A 1 92 ? 17.082 12.714 -1.760 1.00 36.75 92 GLY A O 1
ATOM 684 N N . GLU A 1 93 ? 18.576 12.823 -3.451 1.00 38.69 93 GLU A N 1
ATOM 685 C CA . GLU A 1 93 ? 17.873 13.639 -4.434 1.00 38.69 93 GLU A CA 1
ATOM 686 C C . GLU A 1 93 ? 16.409 13.197 -4.594 1.00 38.69 93 GLU A C 1
ATOM 688 O O . GLU A 1 93 ? 16.091 12.157 -5.175 1.00 38.69 93 GLU A O 1
ATOM 693 N N . ALA A 1 94 ? 15.503 13.982 -4.007 1.00 37.16 94 ALA A N 1
ATOM 694 C CA . ALA A 1 94 ? 14.074 13.846 -4.210 1.00 37.16 94 ALA A CA 1
ATOM 695 C C . ALA A 1 94 ? 13.765 14.282 -5.644 1.00 37.16 94 ALA A C 1
ATOM 697 O O . ALA A 1 94 ? 13.722 15.472 -5.952 1.00 37.16 94 ALA A O 1
ATOM 698 N N . ASP A 1 95 ? 13.579 13.293 -6.512 1.00 32.78 95 ASP A N 1
ATOM 699 C CA . ASP A 1 95 ? 13.213 13.456 -7.913 1.00 32.78 95 ASP A CA 1
ATOM 700 C C . ASP A 1 95 ? 11.814 14.102 -8.001 1.00 32.78 95 ASP A C 1
ATOM 702 O O . ASP A 1 95 ? 10.760 13.455 -7.954 1.00 32.78 95 ASP A O 1
ATOM 706 N N . ALA A 1 96 ? 11.806 15.433 -8.031 1.00 42.81 96 ALA A N 1
ATOM 707 C CA . ALA A 1 96 ? 10.631 16.261 -8.209 1.00 42.81 96 ALA A CA 1
ATOM 708 C C . ALA A 1 96 ? 10.214 16.222 -9.682 1.00 42.81 96 ALA A C 1
ATOM 710 O O . ALA A 1 96 ? 10.600 17.067 -10.485 1.00 42.81 96 ALA A O 1
ATOM 711 N N . ALA A 1 97 ? 9.371 15.258 -10.043 1.00 40.66 97 ALA A N 1
ATOM 712 C CA . ALA A 1 97 ? 8.724 15.256 -11.347 1.00 40.66 97 ALA A CA 1
ATOM 713 C C . ALA A 1 97 ? 7.263 14.827 -11.236 1.00 40.66 97 ALA A C 1
ATOM 715 O O . ALA A 1 97 ? 6.948 13.638 -11.246 1.00 40.66 97 ALA A O 1
ATOM 716 N N . THR A 1 98 ? 6.332 15.786 -11.207 1.00 37.12 98 THR A N 1
ATOM 717 C CA . THR A 1 98 ? 4.988 15.554 -11.758 1.00 37.12 98 THR A CA 1
ATOM 718 C C . THR A 1 98 ? 4.340 16.854 -12.237 1.00 37.12 98 THR A C 1
ATOM 720 O O . THR A 1 98 ? 3.702 17.568 -11.471 1.00 37.12 98 THR A O 1
ATOM 723 N N . SER A 1 99 ? 4.374 17.077 -13.549 1.00 46.16 99 SER A N 1
ATOM 724 C CA . SER A 1 99 ? 3.372 17.862 -14.278 1.00 46.16 99 SER A CA 1
ATOM 725 C C . SER A 1 99 ? 2.654 16.964 -15.296 1.00 46.16 99 SER A C 1
ATOM 727 O O . SER A 1 99 ? 2.782 17.106 -16.503 1.00 46.16 99 SER A O 1
ATOM 729 N N . ALA A 1 100 ? 1.882 16.000 -14.781 1.00 47.97 100 ALA A N 1
ATOM 730 C CA . ALA A 1 100 ? 0.676 15.471 -15.441 1.00 47.97 100 ALA A CA 1
ATOM 731 C C . ALA A 1 100 ? -0.320 14.884 -14.403 1.00 47.97 100 ALA A C 1
ATOM 733 O O . ALA A 1 100 ? -0.719 13.721 -14.521 1.00 47.97 100 ALA A O 1
ATOM 734 N N . PRO A 1 101 ? -0.690 15.616 -13.326 1.00 46.38 101 PRO A N 1
ATOM 735 C CA . PRO A 1 101 ? -1.229 15.004 -12.110 1.00 46.38 101 PRO A CA 1
ATOM 736 C C . PRO A 1 101 ? -2.761 14.980 -12.037 1.00 46.38 101 PRO A C 1
ATOM 738 O O . PRO A 1 101 ? -3.308 14.201 -11.266 1.00 46.38 101 PRO A O 1
ATOM 741 N N . ALA A 1 102 ? -3.471 15.819 -12.794 1.00 51.50 102 ALA A N 1
ATOM 742 C CA . ALA A 1 102 ? -4.876 16.102 -12.503 1.00 51.50 102 ALA A CA 1
ATOM 743 C C . ALA A 1 102 ? -5.806 14.924 -12.842 1.00 51.50 102 ALA A C 1
ATOM 745 O O . ALA A 1 102 ? -6.472 14.403 -11.958 1.00 51.50 102 ALA A O 1
ATOM 746 N N . ALA A 1 103 ? -5.797 14.426 -14.083 1.00 52.22 103 ALA A N 1
ATOM 747 C CA . ALA A 1 103 ? -6.795 13.448 -14.534 1.00 52.22 103 ALA A CA 1
ATOM 748 C C . ALA A 1 103 ? -6.722 12.090 -13.805 1.00 52.22 103 ALA A C 1
ATOM 750 O O . ALA A 1 103 ? -7.751 11.522 -13.443 1.00 52.22 103 ALA A O 1
ATOM 751 N N . ARG A 1 104 ? -5.510 11.576 -13.536 1.00 50.41 104 ARG A N 1
ATOM 752 C CA . ARG A 1 104 ? -5.333 10.302 -12.808 1.00 50.41 104 ARG A CA 1
ATOM 753 C C . ARG A 1 104 ? -5.686 10.434 -11.331 1.00 50.41 104 ARG A C 1
ATOM 755 O O . ARG A 1 104 ? -6.308 9.535 -10.775 1.00 50.41 104 ARG A O 1
ATOM 762 N N . LYS A 1 105 ? -5.330 11.564 -10.713 1.00 53.97 105 LYS A N 1
ATOM 763 C CA . LYS A 1 105 ? -5.660 11.852 -9.316 1.00 53.97 105 LYS A CA 1
ATOM 764 C C . LYS A 1 105 ? -7.168 12.053 -9.141 1.00 53.97 105 LYS A C 1
ATOM 766 O O . LYS A 1 105 ? -7.720 11.553 -8.171 1.00 53.97 105 LYS A O 1
ATOM 771 N N . THR A 1 106 ? -7.844 12.679 -10.108 1.00 64.50 106 THR A N 1
ATOM 772 C CA . THR A 1 106 ? -9.308 12.834 -10.114 1.00 64.50 106 THR A CA 1
ATOM 773 C C . THR A 1 106 ? -10.027 11.494 -10.265 1.00 64.50 106 THR A C 1
ATOM 775 O O . THR A 1 106 ? -10.914 11.205 -9.470 1.00 64.50 106 THR A O 1
ATOM 778 N N . ALA A 1 107 ? -9.624 10.638 -11.212 1.00 60.31 107 ALA A N 1
ATOM 779 C CA . ALA A 1 107 ? -10.232 9.312 -11.378 1.00 60.31 107 ALA A CA 1
ATOM 780 C C . ALA A 1 107 ? -10.055 8.428 -10.130 1.00 60.31 107 ALA A C 1
ATOM 782 O O . ALA A 1 107 ? -10.987 7.748 -9.704 1.00 60.31 107 ALA A O 1
ATOM 783 N N . GLN A 1 108 ? -8.876 8.481 -9.506 1.00 62.91 108 GLN A N 1
ATOM 784 C CA . GLN A 1 108 ? -8.602 7.753 -8.270 1.00 62.91 108 GLN A CA 1
ATOM 785 C C . GLN A 1 108 ? -9.393 8.312 -7.076 1.00 62.91 108 GLN A C 1
ATOM 787 O O . GLN A 1 108 ? -9.928 7.541 -6.285 1.00 62.91 108 GLN A O 1
ATOM 792 N N . CYS A 1 109 ? -9.530 9.637 -6.978 1.00 68.50 109 CYS A N 1
ATOM 793 C CA . CYS A 1 109 ? -10.355 10.294 -5.964 1.00 68.50 109 CYS A CA 1
ATOM 794 C C . CYS A 1 109 ? -11.826 9.862 -6.074 1.00 68.50 109 CYS A C 1
ATOM 796 O O . CYS A 1 109 ? -12.434 9.487 -5.076 1.00 68.50 109 CYS A O 1
ATOM 798 N N . LEU A 1 110 ? -12.370 9.824 -7.296 1.00 72.56 110 LEU A N 1
ATOM 799 C CA . LEU A 1 110 ? -13.745 9.386 -7.555 1.00 72.56 110 LEU A CA 1
ATOM 800 C C . LEU A 1 110 ? -13.971 7.916 -7.179 1.00 72.56 110 LEU A C 1
ATOM 802 O O . LEU A 1 110 ? -14.988 7.593 -6.572 1.00 72.56 110 LEU A O 1
ATOM 806 N N . ALA A 1 111 ? -13.022 7.030 -7.492 1.00 74.00 111 ALA A N 1
ATOM 807 C CA . ALA A 1 111 ? -13.113 5.621 -7.111 1.00 74.00 111 ALA A CA 1
ATOM 808 C C . ALA A 1 111 ? -13.081 5.426 -5.584 1.00 74.00 111 ALA A C 1
ATOM 810 O O . ALA A 1 111 ? -13.828 4.609 -5.052 1.00 74.00 111 ALA A O 1
ATOM 811 N N . HIS A 1 112 ? -12.251 6.196 -4.871 1.00 75.94 112 HIS A N 1
ATOM 812 C CA . HIS A 1 112 ? -12.197 6.150 -3.409 1.00 75.94 112 HIS A CA 1
ATOM 813 C C . HIS A 1 112 ? -13.481 6.700 -2.776 1.00 75.94 112 HIS A C 1
ATOM 815 O O . HIS A 1 112 ? -14.008 6.077 -1.861 1.00 75.94 112 HIS A O 1
ATOM 821 N N . HIS A 1 113 ? -14.010 7.820 -3.284 1.00 79.38 113 HIS A N 1
ATOM 822 C CA . HIS A 1 113 ? -15.285 8.379 -2.825 1.00 79.38 113 HIS A CA 1
ATOM 823 C C . HIS A 1 113 ? -16.430 7.389 -3.001 1.00 79.38 113 HIS A C 1
ATOM 825 O O . HIS A 1 113 ? -17.158 7.123 -2.054 1.00 79.38 113 HIS A O 1
ATOM 831 N N . ARG A 1 114 ? -16.520 6.758 -4.175 1.00 83.56 114 ARG A N 1
ATOM 832 C CA . ARG A 1 114 ? -17.544 5.752 -4.444 1.00 83.56 114 ARG A CA 1
ATOM 833 C C . ARG A 1 114 ? -17.495 4.593 -3.448 1.00 83.56 114 ARG A C 1
ATOM 835 O O . ARG A 1 114 ? -18.537 4.189 -2.957 1.00 83.56 114 ARG A O 1
ATOM 842 N N . TYR A 1 115 ? -16.305 4.092 -3.122 1.00 83.75 115 TYR A N 1
ATOM 843 C CA . TYR A 1 115 ? -16.155 3.035 -2.121 1.00 83.75 115 TYR A CA 1
ATOM 844 C C . TYR A 1 115 ? -16.598 3.498 -0.724 1.00 83.75 115 TYR A C 1
ATOM 846 O O . TYR A 1 115 ? -17.281 2.767 -0.012 1.00 83.75 115 TYR A O 1
ATOM 854 N N . LEU A 1 116 ? -16.236 4.721 -0.326 1.00 85.88 116 LEU A N 1
ATOM 855 C CA . LEU A 1 116 ? -16.661 5.281 0.958 1.00 85.88 116 LEU A CA 1
ATOM 856 C C . LEU A 1 116 ? -18.187 5.411 1.048 1.00 85.88 116 LEU A C 1
ATOM 858 O O . LEU A 1 116 ? -18.750 5.063 2.084 1.00 85.88 116 LEU A O 1
ATOM 862 N N . ASP A 1 117 ? -18.836 5.854 -0.030 1.00 85.88 117 ASP A N 1
ATOM 863 C CA . ASP A 1 117 ? -20.284 6.069 -0.088 1.00 85.88 117 ASP A CA 1
ATOM 864 C C . ASP A 1 117 ? -21.058 4.742 -0.191 1.00 85.88 117 ASP A C 1
ATOM 866 O O . ASP A 1 117 ? -22.024 4.526 0.540 1.00 85.88 117 ASP A O 1
ATOM 870 N N . GLU A 1 118 ? -20.615 3.808 -1.043 1.00 88.56 118 GLU A N 1
ATOM 871 C CA . GLU A 1 118 ? -21.237 2.480 -1.196 1.00 88.56 118 GLU A CA 1
ATOM 872 C C . GLU A 1 118 ? -21.253 1.707 0.129 1.00 88.56 118 GLU A C 1
ATOM 874 O O . GLU A 1 118 ? -22.230 1.027 0.448 1.00 88.56 118 GLU A O 1
ATOM 879 N N . HIS A 1 119 ? -20.194 1.849 0.926 1.00 87.88 119 HIS A N 1
ATOM 880 C CA . HIS A 1 119 ? -20.074 1.204 2.229 1.00 87.88 119 HIS A CA 1
ATOM 881 C C . HIS A 1 119 ? -20.531 2.088 3.401 1.00 87.88 119 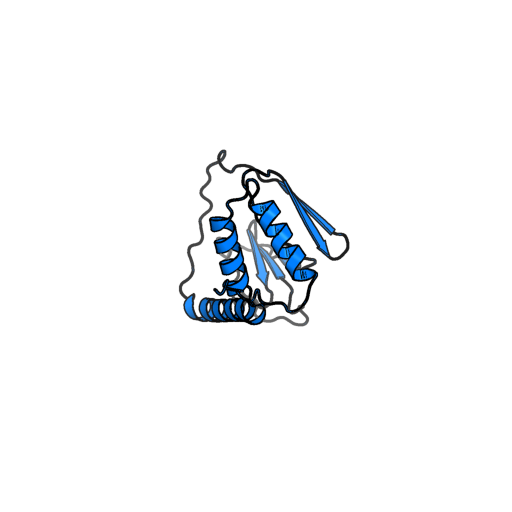HIS A C 1
ATOM 883 O O . HIS A 1 119 ? -20.403 1.666 4.551 1.00 87.88 119 HIS A O 1
ATOM 889 N N . LYS A 1 120 ? -21.066 3.290 3.133 1.00 86.75 120 LYS A N 1
ATOM 890 C CA . LYS A 1 120 ? -21.506 4.282 4.136 1.00 86.75 120 LYS A CA 1
ATOM 891 C C . LYS A 1 120 ? -20.465 4.566 5.224 1.00 86.75 120 LYS A C 1
ATOM 893 O O . LYS A 1 120 ? -20.780 4.806 6.393 1.00 86.75 120 LYS A O 1
ATOM 898 N N . LEU A 1 121 ? -19.190 4.475 4.847 1.00 88.62 121 LEU A N 1
ATOM 899 C CA . LEU A 1 121 ? -18.069 4.613 5.770 1.00 88.62 121 LEU A CA 1
ATOM 900 C C . LEU A 1 121 ? -17.957 6.053 6.255 1.00 88.62 121 LEU A C 1
ATOM 902 O O . LEU A 1 121 ? -17.635 6.279 7.417 1.00 88.62 121 LEU A O 1
ATOM 906 N N . THR A 1 122 ? -18.246 7.026 5.391 1.00 86.50 122 THR A N 1
ATOM 907 C CA . THR A 1 122 ? -18.159 8.445 5.744 1.00 86.50 122 THR A CA 1
ATOM 908 C C . THR A 1 122 ? -19.174 8.808 6.823 1.00 86.50 122 THR A C 1
ATOM 910 O O . THR A 1 122 ? -18.788 9.382 7.841 1.00 86.50 122 THR A O 1
ATOM 913 N N . GLU A 1 123 ? -20.451 8.453 6.647 1.00 87.00 123 GLU A N 1
ATOM 914 C CA . GLU A 1 123 ? -21.493 8.779 7.623 1.00 87.00 123 GLU A CA 1
ATOM 915 C C . GLU A 1 123 ? -21.246 8.069 8.951 1.00 87.00 123 GLU A C 1
ATOM 917 O O . GLU A 1 123 ? -21.357 8.685 10.013 1.00 87.00 123 GLU A O 1
ATOM 922 N N . TYR A 1 124 ? -20.856 6.794 8.894 1.00 89.31 124 TYR A N 1
ATOM 923 C CA . TYR A 1 124 ? -20.590 6.007 10.089 1.00 89.31 124 TYR A CA 1
ATOM 924 C C . TYR A 1 124 ? -19.377 6.531 10.866 1.00 89.31 124 TYR A C 1
ATOM 926 O O . TYR A 1 124 ? -19.481 6.778 12.066 1.00 89.31 124 TYR A O 1
ATOM 934 N N . LEU A 1 125 ? -18.238 6.765 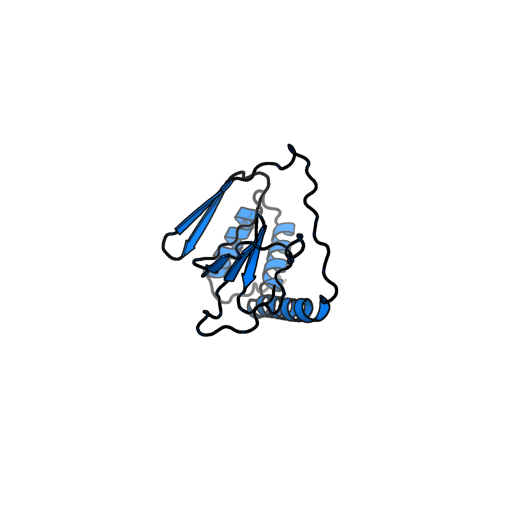10.201 1.00 91.44 125 LEU A N 1
ATOM 935 C CA . LEU A 1 125 ? -17.043 7.297 10.863 1.00 91.44 125 LEU A CA 1
ATOM 936 C C . LEU A 1 125 ? -17.313 8.680 11.466 1.00 91.44 125 LEU A C 1
ATOM 938 O O . LEU A 1 125 ? -16.876 8.952 12.581 1.00 91.44 125 LEU A O 1
ATOM 942 N N . GLN A 1 126 ? -18.065 9.543 10.776 1.00 89.69 126 GLN A N 1
ATOM 943 C CA . GLN A 1 126 ? -18.456 10.844 11.319 1.00 89.69 126 GLN A CA 1
ATOM 944 C C . GLN A 1 126 ? -19.366 10.714 12.545 1.00 89.69 126 GLN A C 1
ATOM 946 O O . GLN A 1 126 ? -19.152 11.425 13.526 1.00 89.69 126 GLN A O 1
ATOM 951 N N . ALA A 1 127 ? -20.364 9.827 12.513 1.00 87.19 127 ALA A N 1
ATOM 952 C CA . ALA A 1 127 ? -21.244 9.578 13.653 1.00 87.19 127 ALA A CA 1
ATOM 953 C C . ALA A 1 127 ? -20.472 9.001 14.849 1.00 87.19 127 ALA A C 1
ATOM 955 O O . ALA A 1 127 ? -20.621 9.487 15.967 1.00 87.19 127 ALA A O 1
ATOM 956 N N . MET A 1 128 ? -19.582 8.036 14.604 1.00 91.19 128 MET A N 1
ATOM 957 C CA . MET A 1 128 ? -18.739 7.429 15.632 1.00 91.19 128 MET A CA 1
ATOM 958 C C . MET A 1 128 ? -17.789 8.453 16.264 1.00 91.19 128 MET A C 1
ATOM 960 O O . MET A 1 128 ? -17.655 8.488 17.482 1.00 91.19 128 MET A O 1
ATOM 964 N N . VAL A 1 129 ? -17.156 9.323 15.466 1.00 92.50 129 VAL A N 1
ATOM 965 C CA . VAL A 1 129 ? -16.288 10.391 15.993 1.00 92.50 129 VAL A CA 1
ATOM 966 C C . VAL A 1 129 ? -17.092 11.418 16.794 1.00 92.50 129 VAL A C 1
ATOM 968 O O . VAL A 1 129 ? -16.613 11.877 17.826 1.00 92.50 129 VAL A O 1
ATOM 971 N N . LYS A 1 130 ? -18.314 11.764 16.370 1.00 90.56 130 LYS A N 1
ATOM 972 C CA . LYS A 1 130 ? -19.196 12.649 17.151 1.00 90.56 130 LYS A CA 1
ATOM 973 C C . LYS A 1 130 ? -19.544 12.036 18.508 1.00 90.56 130 LYS A C 1
ATOM 975 O O . LYS A 1 130 ? -19.304 12.678 19.523 1.00 90.56 130 LYS A O 1
ATOM 980 N N . ALA A 1 131 ? -19.998 10.785 18.526 1.00 87.56 131 ALA A N 1
ATOM 981 C CA . ALA A 1 131 ? -20.308 10.067 19.761 1.00 87.56 131 ALA A CA 1
ATOM 982 C C . ALA A 1 131 ? -19.075 9.928 20.676 1.00 87.56 131 ALA A C 1
ATOM 984 O O . ALA A 1 131 ? -19.164 10.151 21.880 1.00 87.56 131 ALA A O 1
ATOM 985 N N . LEU A 1 132 ? -17.892 9.681 20.103 1.00 93.31 132 LEU A N 1
ATOM 986 C CA . LEU A 1 132 ? -16.633 9.646 20.850 1.00 93.31 132 LEU A CA 1
ATOM 987 C C . LEU A 1 132 ? -16.319 10.987 21.539 1.00 93.31 132 LEU A C 1
ATOM 989 O O . LEU A 1 132 ? -15.820 11.006 22.665 1.00 93.31 132 LEU A O 1
ATOM 993 N N . LEU A 1 133 ? -16.591 12.110 20.867 1.00 92.69 133 LEU A N 1
ATOM 994 C CA . LEU A 1 133 ? -16.369 13.455 21.412 1.00 92.69 133 LEU A CA 1
ATOM 995 C C . LEU A 1 133 ? -17.393 13.844 22.485 1.00 92.69 133 LEU A C 1
ATOM 997 O O . LEU A 1 133 ? -17.077 14.676 23.339 1.00 92.69 133 LEU A O 1
ATOM 1001 N N . GLU A 1 134 ? -18.589 13.262 22.440 1.00 91.31 134 GLU A N 1
ATOM 1002 C CA . GLU A 1 134 ? -19.643 13.450 23.437 1.00 91.31 134 GLU A CA 1
ATOM 1003 C C . GLU A 1 134 ? -19.375 12.616 24.696 1.00 91.31 134 GLU A C 1
ATOM 1005 O O . GLU A 1 134 ? -19.352 13.167 25.796 1.00 91.31 134 GLU A O 1
ATOM 1010 N N . GLU A 1 135 ? -19.099 11.316 24.544 1.00 92.69 135 GLU A N 1
ATOM 1011 C CA . GLU A 1 135 ? -18.878 10.394 25.668 1.00 92.69 135 GLU A CA 1
ATOM 1012 C C . GLU A 1 135 ? -17.502 10.556 26.327 1.00 92.69 135 GLU A C 1
ATOM 1014 O O . GLU A 1 135 ? -17.362 10.316 27.526 1.00 92.69 135 GLU A O 1
ATOM 1019 N N . LYS A 1 136 ? -16.482 10.962 25.556 1.00 91.44 136 LYS A N 1
ATOM 1020 C CA . LYS A 1 136 ? -15.082 11.122 25.998 1.00 91.44 136 LYS A CA 1
ATOM 1021 C C . LYS A 1 136 ? -14.580 9.952 26.864 1.00 91.44 136 LYS A C 1
ATOM 1023 O O . LYS A 1 136 ? -14.140 10.167 27.997 1.00 91.44 136 LYS A O 1
ATOM 1028 N N . PRO A 1 137 ? -14.616 8.711 26.349 1.00 93.44 137 PRO A N 1
ATOM 1029 C CA . PRO A 1 137 ? -14.144 7.551 27.093 1.00 93.44 137 PRO A CA 1
ATOM 1030 C C . PRO A 1 137 ? -12.641 7.657 27.390 1.00 93.44 137 PRO A C 1
ATOM 1032 O O . PRO A 1 137 ? -11.871 8.210 26.603 1.00 93.44 137 PRO A O 1
ATOM 1035 N N . ALA A 1 138 ? -12.210 7.066 28.507 1.00 90.81 138 ALA A N 1
ATOM 1036 C CA . ALA A 1 138 ? -10.800 7.041 28.908 1.00 90.81 138 ALA A CA 1
ATOM 1037 C C . ALA A 1 138 ? -9.897 6.301 27.899 1.00 90.81 138 ALA A C 1
ATOM 1039 O O . ALA A 1 138 ? -8.721 6.634 27.765 1.00 90.81 138 ALA A O 1
ATOM 1040 N N . GLU A 1 139 ? -10.453 5.336 27.157 1.00 92.88 139 GLU A N 1
ATOM 1041 C CA . GLU A 1 139 ? -9.753 4.569 26.119 1.00 92.88 139 GLU A CA 1
ATOM 1042 C C . GLU A 1 139 ? -10.448 4.710 24.743 1.00 92.88 139 GLU A C 1
ATOM 1044 O O . GLU A 1 139 ? -11.180 3.810 24.319 1.00 92.88 139 GLU A O 1
ATOM 1049 N N . PRO A 1 140 ? -10.215 5.816 24.003 1.00 91.88 140 PRO A N 1
ATOM 1050 C CA . PRO A 1 140 ? -10.939 6.139 22.768 1.00 91.88 140 PRO A CA 1
ATOM 1051 C C . PRO A 1 140 ? -10.895 5.052 21.693 1.00 91.88 140 PRO A C 1
ATOM 1053 O O . PRO A 1 140 ? -11.910 4.725 21.086 1.00 91.88 140 PRO A O 1
ATOM 1056 N N . TYR A 1 141 ? -9.722 4.459 21.468 1.00 92.44 141 TYR A N 1
ATOM 1057 C CA . TYR A 1 141 ? -9.542 3.463 20.411 1.00 92.44 141 TYR A CA 1
ATOM 1058 C C . TYR A 1 141 ? -10.186 2.122 20.750 1.00 92.44 141 TYR A C 1
ATOM 1060 O O . TYR A 1 141 ? -10.730 1.477 19.859 1.00 92.44 141 TYR A O 1
ATOM 1068 N N . ARG A 1 142 ? -10.156 1.716 22.026 1.00 91.31 142 ARG A N 1
ATOM 1069 C CA . ARG A 1 142 ? -10.837 0.501 22.481 1.00 91.31 142 ARG A CA 1
ATOM 1070 C C . ARG A 1 142 ? -12.347 0.652 22.290 1.00 91.31 142 ARG A C 1
ATOM 1072 O O . ARG A 1 142 ? -12.965 -0.208 21.677 1.00 91.31 142 ARG A O 1
ATOM 1079 N N . TRP A 1 143 ? -12.896 1.795 22.702 1.00 93.31 143 TRP A N 1
ATOM 1080 C CA . TRP A 1 143 ? -14.303 2.129 22.486 1.00 93.31 143 TRP A CA 1
ATOM 1081 C C . TRP A 1 143 ? -14.675 2.125 20.993 1.00 93.31 143 TRP A C 1
ATOM 1083 O O . TRP A 1 143 ? -15.669 1.516 20.616 1.00 93.31 143 TRP A O 1
ATOM 1093 N N . MET A 1 144 ? -13.852 2.715 20.114 1.00 90.00 144 MET A N 1
ATOM 1094 C CA . MET A 1 144 ? -14.099 2.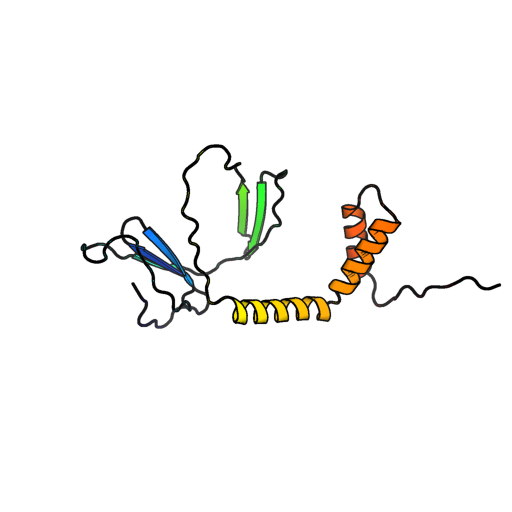694 18.660 1.00 90.00 144 MET A CA 1
ATOM 1095 C C . MET A 1 144 ? -14.077 1.275 18.073 1.00 90.00 144 MET A C 1
ATOM 1097 O O . MET A 1 144 ? -14.867 0.970 17.181 1.00 90.00 144 MET A O 1
ATOM 1101 N N . VAL A 1 145 ? -13.185 0.401 18.552 1.00 92.19 145 VAL A N 1
ATOM 1102 C CA . VAL A 1 145 ? -13.161 -1.013 18.144 1.00 92.19 145 VAL A CA 1
ATOM 1103 C C . VAL A 1 145 ? -14.449 -1.711 18.572 1.00 92.19 145 VAL A C 1
ATOM 1105 O O . VAL A 1 145 ? -15.054 -2.397 17.753 1.00 92.19 145 VAL A O 1
ATOM 1108 N N . ASP A 1 146 ? -14.909 -1.484 19.803 1.00 88.69 146 ASP A N 1
ATOM 1109 C CA . ASP A 1 146 ? -16.163 -2.055 20.301 1.00 88.69 146 ASP A CA 1
ATOM 1110 C C . ASP A 1 146 ? -17.373 -1.573 19.476 1.00 88.69 146 ASP A C 1
ATOM 1112 O O . ASP A 1 146 ? -18.236 -2.382 19.134 1.00 88.69 146 ASP A O 1
ATOM 1116 N N . GLN A 1 147 ? -17.408 -0.297 19.061 1.00 88.31 147 GLN A N 1
ATOM 1117 C CA . GLN A 1 147 ? -18.437 0.236 18.150 1.00 88.31 147 GLN A CA 1
ATOM 1118 C C . GLN A 1 147 ? -18.404 -0.419 16.758 1.00 88.31 147 GLN A C 1
ATOM 1120 O O . GLN A 1 147 ? -19.448 -0.736 16.185 1.00 88.31 147 GLN A O 1
ATOM 1125 N N . LEU A 1 148 ? -17.211 -0.654 16.204 1.00 89.50 148 LEU A N 1
ATOM 1126 C CA . LEU A 1 148 ? -17.050 -1.307 14.900 1.00 89.50 148 LEU A CA 1
ATOM 1127 C C . LEU A 1 148 ? -17.452 -2.790 14.948 1.00 89.50 148 LEU A C 1
ATOM 1129 O O . LEU A 1 148 ? -18.075 -3.302 14.015 1.00 89.50 148 LEU A O 1
ATOM 1133 N N . LEU A 1 149 ? -17.120 -3.482 16.040 1.00 87.62 149 LEU A N 1
ATOM 1134 C CA . LEU A 1 149 ? -17.486 -4.881 16.251 1.00 87.62 149 LEU A CA 1
ATOM 1135 C C . LEU A 1 149 ? -18.988 -5.038 16.512 1.00 87.62 149 LEU A C 1
ATOM 1137 O O . LEU A 1 149 ? -19.598 -5.948 15.946 1.00 87.62 149 LEU A O 1
ATOM 1141 N N . SER A 1 150 ? -19.597 -4.138 17.293 1.00 82.19 150 SER A N 1
ATOM 1142 C CA . SER A 1 150 ? -21.038 -4.160 17.576 1.00 82.19 150 SER A CA 1
ATOM 1143 C C . SER A 1 150 ? -21.871 -3.945 16.310 1.00 82.19 150 SER A C 1
ATOM 1145 O O . SER A 1 150 ? -22.885 -4.616 16.122 1.00 82.19 150 SER A O 1
ATOM 1147 N N . TRP A 1 151 ? -21.392 -3.107 15.386 1.00 72.44 151 TRP A N 1
ATOM 1148 C CA . TRP A 1 151 ? -22.007 -2.917 14.073 1.00 72.44 151 TRP A CA 1
ATOM 1149 C C . TRP A 1 151 ? -21.942 -4.176 13.197 1.00 72.44 151 TRP A C 1
ATOM 1151 O O . TRP A 1 151 ? -22.909 -4.521 12.522 1.00 72.44 151 TRP A O 1
ATOM 1161 N N . SER A 1 152 ? -20.815 -4.897 13.213 1.00 65.62 152 SER A N 1
ATOM 1162 C CA . SER A 1 152 ? -20.651 -6.120 12.410 1.00 65.62 152 SER A CA 1
ATOM 1163 C C . SER A 1 152 ? -21.534 -7.291 12.871 1.00 65.62 152 SER A C 1
ATOM 1165 O O . SER A 1 152 ? -21.787 -8.210 12.093 1.00 65.62 152 SER A O 1
ATOM 1167 N N . GLY A 1 153 ? -22.013 -7.254 14.121 1.00 51.38 153 GLY A N 1
ATOM 1168 C CA . GLY A 1 153 ? -22.764 -8.336 14.760 1.00 51.38 153 GLY A CA 1
ATOM 1169 C C . GLY A 1 153 ? -24.291 -8.213 14.711 1.00 51.38 153 GLY A C 1
ATOM 1170 O O . GLY A 1 153 ? -24.969 -9.138 15.152 1.00 51.38 153 GLY A O 1
ATOM 1171 N N . GLY A 1 154 ? -24.857 -7.117 14.192 1.00 46.00 154 GLY A N 1
ATOM 1172 C CA . GLY A 1 154 ? -26.298 -6.859 14.274 1.00 46.00 154 GLY A CA 1
ATOM 1173 C C . GLY A 1 154 ? -26.821 -6.027 13.110 1.00 46.00 154 GLY A C 1
ATOM 1174 O O . GLY A 1 154 ? -26.555 -4.834 13.009 1.00 46.00 154 GLY A O 1
ATOM 1175 N N . GLY A 1 155 ? -27.589 -6.662 12.225 1.00 44.25 155 GLY A N 1
ATOM 1176 C CA . GLY A 1 155 ? -28.244 -5.992 11.108 1.00 44.25 155 GLY A CA 1
ATOM 1177 C C . GLY A 1 155 ? -29.201 -4.876 11.542 1.00 44.25 155 GLY A C 1
ATOM 1178 O O . GLY A 1 155 ? -29.936 -5.013 12.512 1.00 44.25 155 GLY A O 1
ATOM 1179 N N . GLY A 1 156 ? -29.219 -3.802 10.747 1.00 45.94 156 GLY A N 1
ATOM 1180 C CA . GLY A 1 156 ? -30.398 -2.972 10.491 1.00 45.94 156 GLY A CA 1
ATOM 1181 C C . GLY A 1 156 ? -31.176 -2.473 11.708 1.00 45.94 156 GLY A C 1
ATOM 1182 O O . GLY A 1 156 ? -32.326 -2.852 11.894 1.00 45.94 156 GLY A O 1
ATOM 1183 N N . GLY A 1 157 ? -30.602 -1.553 12.479 1.00 37.03 157 GLY A N 1
ATOM 1184 C CA . GLY A 1 157 ? -31.338 -0.815 13.502 1.00 37.03 157 GLY A CA 1
ATOM 1185 C C . GLY A 1 157 ? -30.799 0.598 13.630 1.00 37.03 157 GLY A C 1
ATOM 1186 O O . GLY A 1 157 ? -29.867 0.839 14.387 1.00 37.03 157 GLY A O 1
ATOM 1187 N N . ALA A 1 158 ? -31.362 1.533 12.866 1.00 39.66 158 ALA A N 1
ATOM 1188 C CA . ALA A 1 158 ? -31.135 2.952 13.101 1.00 39.66 158 ALA A CA 1
ATOM 1189 C C . ALA A 1 158 ? -31.550 3.293 14.548 1.00 39.66 158 ALA A C 1
ATOM 1191 O O . ALA A 1 158 ? -32.634 2.870 14.962 1.00 39.66 158 ALA A O 1
ATOM 1192 N N . PRO A 1 159 ? -30.754 4.056 15.318 1.00 43.66 159 PRO A N 1
ATOM 1193 C CA . PRO A 1 159 ? -31.204 4.570 16.601 1.00 43.66 159 PRO A CA 1
ATOM 1194 C C . PRO A 1 159 ? -32.297 5.615 16.346 1.00 43.66 159 PRO A C 1
ATOM 1196 O O . PRO A 1 159 ? -32.033 6.781 16.0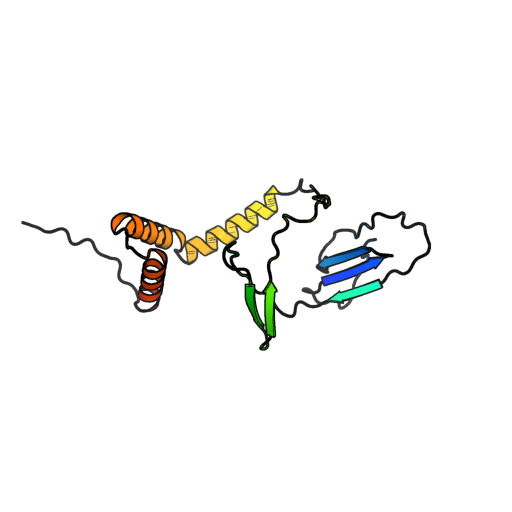55 1.00 43.66 159 PRO A O 1
ATOM 1199 N N . GLY A 1 160 ? -33.551 5.165 16.398 1.00 38.06 160 GLY A N 1
ATOM 1200 C CA . GLY A 1 160 ? -34.716 6.030 16.479 1.00 38.06 160 GLY A CA 1
ATOM 1201 C C . GLY A 1 160 ? -34.655 6.804 17.789 1.00 38.06 160 GLY A C 1
ATOM 1202 O O . GLY A 1 160 ? -34.745 6.219 18.866 1.00 38.06 160 GLY A O 1
ATOM 1203 N N . GLY A 1 161 ? -34.480 8.120 17.683 1.00 40.94 161 GLY A N 1
ATOM 1204 C CA . GLY A 1 161 ? -34.603 9.045 18.799 1.00 40.94 161 GLY A CA 1
ATOM 1205 C C . GLY A 1 161 ? -36.015 8.993 19.375 1.00 40.94 161 GLY A C 1
ATOM 1206 O O . GLY A 1 161 ? -36.942 9.579 18.821 1.00 40.94 161 GLY A O 1
ATOM 1207 N N . GLY A 1 162 ? -36.172 8.284 20.490 1.00 33.72 162 GLY A N 1
ATOM 1208 C CA . GLY A 1 162 ? -37.326 8.416 21.366 1.00 33.72 162 GLY A CA 1
ATOM 1209 C C . GLY A 1 162 ? -37.155 9.663 22.225 1.00 33.72 162 GLY A C 1
ATOM 1210 O O . GLY A 1 162 ? -36.403 9.648 23.196 1.00 33.72 162 GLY A O 1
ATOM 1211 N N . ALA A 1 163 ? -37.830 10.748 21.852 1.00 34.75 163 ALA A N 1
ATOM 1212 C CA . ALA A 1 163 ? -38.045 11.885 22.739 1.00 34.75 163 ALA A CA 1
ATOM 1213 C C . ALA A 1 163 ? -39.108 11.526 23.802 1.00 34.75 163 ALA A C 1
ATOM 1215 O O . ALA A 1 163 ? -40.067 10.820 23.478 1.00 34.75 163 ALA A O 1
ATOM 1216 N N . PRO A 1 164 ? -38.979 12.006 25.052 1.00 47.81 164 PRO A N 1
ATOM 1217 C CA . PRO A 1 164 ? -39.978 11.796 26.093 1.00 47.81 164 PRO A CA 1
ATOM 1218 C C . PRO A 1 164 ? -41.165 12.749 25.890 1.00 47.81 164 PRO A C 1
ATOM 1220 O O . PRO A 1 164 ? -40.980 13.940 25.638 1.00 47.81 164 PRO A O 1
ATOM 1223 N N . GLY A 1 165 ? -42.386 12.225 26.000 1.00 42.75 165 GLY A N 1
ATOM 1224 C CA . GLY A 1 165 ? -43.615 13.012 25.978 1.00 42.75 165 GLY A CA 1
ATOM 1225 C C . GLY A 1 165 ? -44.315 12.985 27.333 1.00 42.75 165 GLY A C 1
ATOM 1226 O O . GLY A 1 165 ? -44.668 11.901 27.784 1.00 42.75 165 GLY A O 1
ATOM 1227 N N . GLY A 1 166 ? -44.519 14.185 27.891 1.00 39.34 166 GLY A N 1
ATOM 1228 C CA . GLY A 1 166 ? -45.693 14.598 28.680 1.00 39.34 166 GLY A CA 1
ATOM 1229 C C . GLY A 1 166 ? -45.872 14.012 30.066 1.00 39.34 166 GLY A C 1
ATOM 1230 O O . GLY A 1 166 ? -46.517 12.948 30.149 1.00 39.34 166 GLY A O 1
#

Radius of gyration: 24.83 Å; chains: 1; bounding box: 76×36×57 Å

Sequence (166 aa):
VSILGAKGLPSDSYVSLAAHSQRIIRRSDSNKPFHFGSSVHEPGVLKLEVLASLGCARVIWRQAEGKYTLKLPGDMEVTLGLADALATGTPGEADAATSAPAARKTAQCLAHHRYLDEHKLTEYLQAMVKALLEEKPAEPYRWMVDQLLSWSGGGGGAPGGGAPGG